Protein AF-A0A920QV99-F1 (afdb_monomer_lite)

Sequence (72 aa):
MSFLKTAVGNNTVIFTLQNGVSSRKRLVDCFGDEQVLQGVTYIDSTIVSPGVISQSGGVCKFYLENIMGPKN

Secondary structure (DSSP, 8-state):
-TTGGGG--TT--EEE-SSSSSHHHHHHHHH-STTEEEEEEEEEEEEEETTEEEEEEEEEEEEEPP------

Structure (mmCIF, N/CA/C/O backbone):
data_AF-A0A920QV99-F1
#
_entry.id   AF-A0A920QV99-F1
#
loop_
_atom_site.group_PDB
_atom_site.id
_atom_site.type_symbol
_atom_site.label_atom_id
_atom_site.label_alt_id
_atom_site.label_comp_id
_atom_site.label_asym_id
_atom_site.label_entity_id
_atom_site.label_seq_id
_atom_site.pdbx_PDB_ins_code
_atom_site.Cartn_x
_atom_site.Cartn_y
_atom_site.Cartn_z
_atom_site.occupancy
_atom_site.B_iso_or_equiv
_atom_site.auth_seq_id
_atom_site.auth_comp_id
_atom_site.auth_asym_id
_atom_site.auth_atom_id
_atom_site.pdbx_PDB_model_num
ATOM 1 N N . MET A 1 1 ? -8.934 10.503 -1.757 1.00 67.06 1 MET A N 1
ATOM 2 C CA . MET A 1 1 ? -9.454 9.379 -0.943 1.00 67.06 1 MET A CA 1
ATOM 3 C C . MET A 1 1 ? -10.919 9.028 -1.185 1.00 67.06 1 MET A C 1
ATOM 5 O O . MET A 1 1 ? -11.319 7.953 -0.766 1.00 67.06 1 MET A O 1
ATOM 9 N N . SER A 1 2 ? -11.720 9.851 -1.877 1.00 75.25 2 SER A N 1
ATOM 10 C CA . SER A 1 2 ? -13.151 9.575 -2.110 1.00 75.25 2 SER A CA 1
ATOM 11 C C . SER A 1 2 ? -13.432 8.245 -2.820 1.00 75.25 2 SER A C 1
ATOM 13 O O . SER A 1 2 ? -14.337 7.534 -2.407 1.00 75.25 2 SER A O 1
ATOM 15 N N . PHE A 1 3 ? -12.632 7.870 -3.823 1.00 86.88 3 PHE A N 1
ATOM 16 C CA . PHE A 1 3 ? -12.815 6.609 -4.552 1.00 86.88 3 PHE A CA 1
ATOM 17 C C . PHE A 1 3 ? -12.676 5.368 -3.651 1.00 86.88 3 PHE A C 1
ATOM 19 O O . PHE A 1 3 ? -13.502 4.462 -3.717 1.00 86.88 3 PHE A O 1
ATOM 26 N N . LEU A 1 4 ? -11.694 5.364 -2.739 1.00 88.94 4 LEU A N 1
ATOM 27 C CA . LEU A 1 4 ? -11.454 4.236 -1.830 1.00 88.94 4 LEU A CA 1
ATOM 28 C C . LEU A 1 4 ? -12.611 3.998 -0.854 1.00 88.94 4 LEU A C 1
ATOM 30 O O . LEU A 1 4 ? -12.849 2.855 -0.489 1.00 88.94 4 LEU A O 1
ATOM 34 N N . LYS A 1 5 ? -13.364 5.038 -0.467 1.00 88.62 5 LYS A N 1
ATOM 35 C CA . LYS A 1 5 ? -14.483 4.897 0.484 1.00 88.62 5 LYS A CA 1
ATOM 36 C C . LYS A 1 5 ? -15.557 3.916 0.010 1.00 88.62 5 LYS A C 1
ATOM 38 O O . LYS A 1 5 ? -16.210 3.306 0.839 1.00 88.62 5 LYS A O 1
ATOM 43 N N . THR A 1 6 ? -15.721 3.742 -1.301 1.00 93.19 6 THR A N 1
ATOM 44 C CA . THR A 1 6 ? -16.697 2.790 -1.860 1.00 93.19 6 THR A CA 1
ATOM 45 C C . THR A 1 6 ? -16.263 1.327 -1.732 1.00 93.19 6 THR A C 1
ATOM 47 O O . THR A 1 6 ? -17.106 0.439 -1.780 1.00 93.19 6 THR A O 1
ATOM 50 N N . ALA A 1 7 ? -14.965 1.078 -1.539 1.00 91.38 7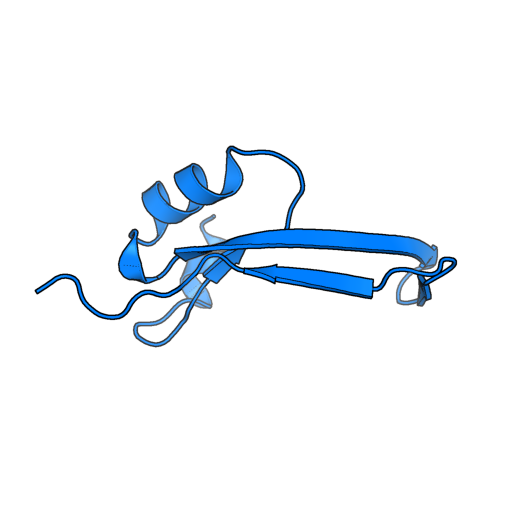 ALA A N 1
ATOM 51 C CA . ALA A 1 7 ? -14.381 -0.255 -1.406 1.00 91.38 7 ALA A CA 1
ATOM 52 C C . ALA A 1 7 ? -14.089 -0.650 0.056 1.00 91.38 7 ALA A C 1
ATOM 54 O O . ALA A 1 7 ? -13.644 -1.769 0.307 1.00 91.38 7 ALA A O 1
ATOM 55 N N . VAL A 1 8 ? -14.307 0.258 1.015 1.00 93.88 8 VAL A N 1
ATOM 56 C CA . VAL A 1 8 ? -14.015 0.045 2.440 1.00 93.88 8 VAL A CA 1
ATOM 57 C C . VAL A 1 8 ? -15.329 -0.103 3.200 1.00 93.88 8 VAL A C 1
ATOM 59 O O . VAL A 1 8 ? -16.117 0.836 3.277 1.00 93.88 8 VAL A O 1
ATOM 62 N N . GLY A 1 9 ? -15.554 -1.290 3.760 1.00 92.56 9 GLY A N 1
ATOM 63 C CA . GLY A 1 9 ? -16.667 -1.582 4.660 1.00 92.56 9 GLY A CA 1
ATOM 64 C C . GLY A 1 9 ? -16.191 -1.872 6.083 1.00 92.56 9 GLY A C 1
ATOM 65 O O . GLY A 1 9 ? -15.004 -1.783 6.396 1.00 92.56 9 GLY A O 1
ATOM 66 N N . ASN A 1 10 ? -17.121 -2.286 6.941 1.00 91.12 10 ASN A N 1
ATOM 67 C CA . ASN A 1 10 ? -16.856 -2.512 8.368 1.00 91.12 10 ASN A CA 1
ATOM 68 C C . ASN A 1 10 ? -15.825 -3.625 8.639 1.00 91.12 10 ASN A C 1
ATOM 70 O O . ASN A 1 10 ? -15.195 -3.633 9.689 1.00 91.12 10 ASN A O 1
ATOM 74 N N . ASN A 1 11 ? -15.635 -4.552 7.698 1.00 92.62 11 ASN A N 1
ATOM 75 C CA . ASN A 1 11 ? -14.702 -5.677 7.821 1.00 92.62 11 ASN A CA 1
ATOM 76 C C . ASN A 1 11 ? -13.416 -5.490 6.999 1.00 92.62 11 ASN A C 1
ATOM 78 O O . ASN A 1 11 ? -12.617 -6.418 6.884 1.00 92.62 11 ASN A O 1
ATOM 82 N N . THR A 1 12 ? -13.222 -4.322 6.389 1.00 93.94 12 THR A N 1
ATOM 83 C CA . THR A 1 12 ? -12.033 -4.035 5.587 1.00 93.94 12 THR A CA 1
ATOM 84 C C . THR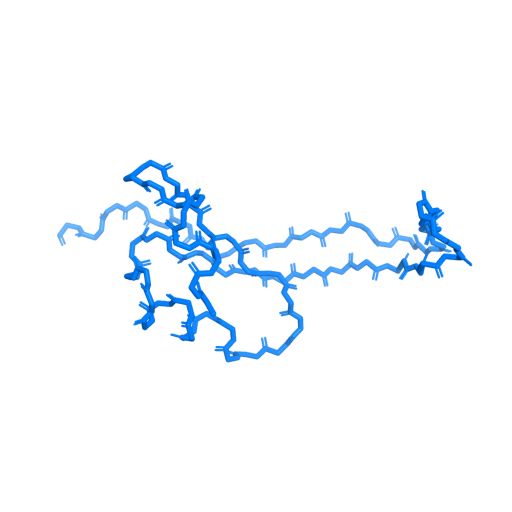 A 1 12 ? -10.887 -3.583 6.487 1.00 93.94 12 THR A C 1
ATOM 86 O O . THR A 1 12 ? -11.060 -2.693 7.315 1.00 93.94 12 THR A O 1
ATOM 89 N N . VAL A 1 13 ? -9.701 -4.153 6.270 1.00 93.31 13 VAL A N 1
ATOM 90 C CA . VAL A 1 13 ? -8.441 -3.670 6.846 1.00 93.31 13 VAL A CA 1
ATOM 91 C C . VAL A 1 13 ? -7.608 -3.039 5.735 1.00 93.31 13 VAL A C 1
ATOM 93 O O . VAL A 1 13 ? -7.457 -3.610 4.653 1.00 93.31 13 VAL A O 1
ATOM 96 N N . ILE A 1 14 ? -7.073 -1.851 5.994 1.00 93.75 14 ILE A N 1
ATOM 97 C CA . ILE A 1 14 ? -6.259 -1.076 5.064 1.00 93.75 14 ILE A CA 1
ATOM 98 C C . ILE A 1 14 ? -4.794 -1.221 5.466 1.00 93.75 14 ILE A C 1
ATOM 100 O O . ILE A 1 14 ? -4.394 -0.765 6.532 1.00 93.75 14 ILE A O 1
ATOM 104 N N . PHE A 1 15 ? -3.979 -1.789 4.578 1.00 93.62 15 PHE A N 1
ATOM 105 C CA . PHE A 1 15 ? -2.530 -1.877 4.755 1.00 93.62 15 PHE A CA 1
ATOM 106 C C . PHE A 1 15 ? -1.808 -0.855 3.881 1.00 93.62 15 PHE A C 1
ATOM 108 O O . PHE A 1 15 ? -1.995 -0.822 2.663 1.00 93.62 15 PHE A O 1
ATOM 115 N N . THR A 1 16 ? -0.932 -0.050 4.481 1.00 94.25 16 THR A N 1
ATOM 116 C CA . THR A 1 16 ? -0.023 0.832 3.737 1.00 94.25 16 THR A CA 1
ATOM 117 C C . THR A 1 16 ? 1.403 0.296 3.754 1.00 94.25 16 THR A C 1
ATOM 119 O O . THR A 1 16 ? 2.004 0.137 4.813 1.00 94.25 16 THR A O 1
ATOM 122 N N . LEU A 1 17 ? 1.952 0.086 2.556 1.00 95.25 17 LEU A N 1
ATOM 123 C CA . LEU A 1 17 ? 3.322 -0.382 2.319 1.00 95.25 17 LEU A CA 1
ATOM 124 C C . LEU A 1 17 ? 4.171 0.631 1.536 1.00 95.25 17 LEU A C 1
ATOM 126 O O . LEU A 1 17 ? 5.318 0.339 1.202 1.00 95.25 17 LEU A O 1
ATOM 130 N N . GLN A 1 18 ? 3.609 1.799 1.197 1.00 93.31 18 GLN A N 1
ATOM 131 C CA . GLN A 1 18 ? 4.355 2.815 0.457 1.00 93.31 18 GLN A CA 1
ATOM 132 C C . GLN A 1 18 ? 5.515 3.349 1.295 1.00 93.31 18 GLN A C 1
ATOM 134 O O . GLN A 1 18 ? 5.381 3.553 2.502 1.00 93.31 18 GLN A O 1
ATOM 139 N N . ASN A 1 19 ? 6.624 3.649 0.621 1.00 91.62 19 ASN A N 1
ATOM 140 C CA . ASN A 1 19 ? 7.751 4.335 1.236 1.00 91.62 19 ASN A CA 1
ATOM 141 C C . ASN A 1 19 ? 7.321 5.684 1.838 1.00 91.62 19 ASN A C 1
ATOM 143 O O . ASN A 1 19 ? 6.465 6.388 1.296 1.00 91.62 19 ASN A O 1
ATOM 147 N N . GLY A 1 20 ? 7.972 6.059 2.940 1.00 91.62 20 GLY A N 1
ATOM 148 C CA . GLY A 1 20 ? 7.670 7.268 3.705 1.00 91.62 20 GLY A CA 1
ATOM 149 C C . GLY A 1 20 ? 6.856 6.996 4.975 1.00 91.62 20 GLY A C 1
ATOM 150 O O 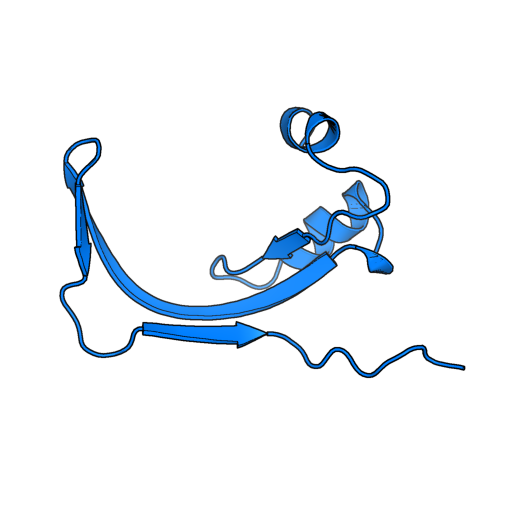. GLY A 1 20 ? 6.414 5.884 5.238 1.00 91.62 20 GLY A O 1
ATOM 151 N N . VAL A 1 21 ? 6.680 8.036 5.795 1.00 90.56 21 VAL A N 1
ATOM 152 C CA . VAL A 1 21 ? 6.115 7.912 7.158 1.00 90.56 21 VAL A CA 1
ATOM 153 C C . VAL A 1 21 ? 4.705 8.492 7.309 1.00 90.56 21 VAL A C 1
ATOM 155 O O . VAL A 1 21 ? 4.061 8.303 8.334 1.00 90.56 21 VAL A O 1
ATOM 158 N N . SER A 1 22 ? 4.199 9.208 6.301 1.00 94.38 22 SER A N 1
ATOM 159 C CA . SER A 1 22 ? 2.957 9.990 6.413 1.00 94.38 22 SER A CA 1
ATOM 160 C C . SER A 1 22 ? 1.690 9.252 5.972 1.00 94.38 22 SER A C 1
ATOM 162 O O . SER A 1 22 ? 0.587 9.696 6.302 1.00 94.38 22 SER A O 1
ATOM 164 N N . SER A 1 23 ? 1.817 8.138 5.242 1.00 94.44 23 SER A N 1
ATOM 165 C CA . SER A 1 23 ? 0.674 7.422 4.658 1.00 94.44 23 SER A CA 1
ATOM 166 C C . SER A 1 23 ? -0.305 6.920 5.712 1.00 94.44 23 SER A C 1
ATOM 168 O O . SER A 1 23 ? -1.508 7.118 5.550 1.00 94.44 23 SER A O 1
ATOM 170 N N . ARG A 1 24 ? 0.194 6.362 6.827 1.00 94.44 24 ARG A N 1
ATOM 171 C CA . ARG A 1 24 ? -0.665 5.889 7.921 1.00 94.44 24 ARG A CA 1
ATOM 172 C C . ARG A 1 24 ? -1.542 7.012 8.453 1.00 94.44 24 ARG A C 1
ATOM 174 O O . ARG A 1 24 ? -2.758 6.878 8.435 1.00 94.44 24 ARG A O 1
ATOM 181 N N . LYS A 1 25 ? -0.940 8.137 8.859 1.00 95.06 25 LYS A N 1
ATOM 182 C CA . LYS A 1 25 ? -1.689 9.272 9.413 1.00 95.06 25 LYS A CA 1
ATOM 183 C C . LYS A 1 25 ? -2.808 9.724 8.470 1.00 95.06 25 LYS A C 1
ATOM 185 O O . LYS A 1 25 ? -3.938 9.897 8.905 1.00 95.06 25 LYS A O 1
ATOM 190 N N . ARG A 1 26 ? -2.514 9.857 7.173 1.00 94.81 26 ARG A N 1
ATOM 191 C CA . ARG A 1 26 ? -3.510 10.266 6.168 1.00 94.81 26 ARG A CA 1
ATOM 192 C C . ARG A 1 26 ? -4.670 9.277 6.034 1.00 94.81 26 ARG A C 1
ATOM 194 O O . ARG A 1 26 ? -5.792 9.702 5.771 1.00 94.81 26 ARG A O 1
ATOM 201 N N . LEU A 1 27 ? -4.400 7.979 6.167 1.00 94.75 27 LEU A N 1
ATOM 202 C CA . LEU A 1 27 ? -5.422 6.934 6.117 1.00 94.75 27 LEU A CA 1
ATOM 203 C C . LEU A 1 27 ? -6.254 6.905 7.403 1.00 94.75 27 LEU A C 1
ATOM 205 O O . LEU A 1 27 ? -7.476 6.876 7.310 1.00 94.75 27 LEU A O 1
ATOM 209 N N . VAL A 1 28 ? -5.622 7.008 8.574 1.00 95.00 28 VAL A N 1
ATOM 210 C CA . VAL A 1 28 ? -6.311 7.096 9.875 1.00 95.00 28 VAL A CA 1
ATOM 211 C C . VAL A 1 28 ? -7.260 8.293 9.911 1.00 95.00 28 VAL A C 1
ATOM 213 O O . VAL A 1 28 ? -8.427 8.131 10.256 1.00 95.00 28 VAL A O 1
ATOM 216 N N . ASP A 1 29 ? -6.809 9.464 9.445 1.00 95.00 29 ASP A N 1
ATOM 217 C CA . ASP A 1 29 ? -7.637 10.675 9.357 1.00 95.00 29 ASP A CA 1
ATOM 218 C C . ASP A 1 29 ? -8.883 10.477 8.445 1.00 95.00 29 ASP A C 1
ATOM 220 O O . ASP A 1 29 ? -9.848 11.233 8.541 1.00 95.00 29 ASP A O 1
ATOM 224 N N . CYS A 1 30 ? -8.887 9.469 7.556 1.00 93.94 30 CYS A N 1
ATOM 225 C CA . CYS A 1 30 ? -9.992 9.178 6.632 1.00 93.94 30 CYS A CA 1
ATOM 226 C C . CYS A 1 30 ? -10.880 7.988 7.035 1.00 93.94 30 CYS A C 1
ATOM 228 O O . CYS A 1 30 ? -12.058 7.990 6.667 1.00 93.94 30 CYS A O 1
ATOM 230 N N . PHE A 1 31 ? -10.314 6.970 7.691 1.00 93.69 31 PHE A N 1
A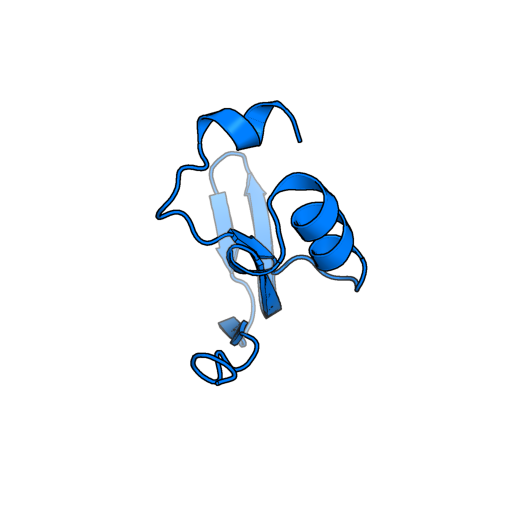TOM 231 C CA . PHE A 1 31 ? -10.930 5.647 7.886 1.00 93.69 31 PHE A CA 1
ATOM 232 C C . PHE A 1 31 ? -10.943 5.175 9.351 1.00 93.69 31 PHE A C 1
ATOM 234 O O . PHE A 1 31 ? -11.555 4.158 9.651 1.00 93.69 31 PHE A O 1
ATOM 241 N N . GLY A 1 32 ? -10.320 5.920 10.268 1.00 92.75 32 GLY A N 1
ATOM 242 C CA . GLY A 1 32 ? -10.169 5.522 11.668 1.00 92.75 32 GLY A CA 1
ATOM 243 C C . GLY A 1 32 ? -8.931 4.655 11.907 1.00 92.75 32 GLY A C 1
ATOM 244 O O . GLY A 1 32 ? -8.406 4.023 10.993 1.00 92.75 32 GLY A O 1
ATOM 245 N N . ASP A 1 33 ? -8.436 4.665 13.144 1.00 92.25 33 ASP A N 1
ATOM 246 C CA . ASP A 1 33 ? -7.178 3.995 13.506 1.00 92.25 33 ASP A CA 1
ATOM 247 C C . ASP A 1 33 ? -7.306 2.468 13.486 1.00 92.25 33 ASP A C 1
ATOM 249 O O . ASP A 1 33 ? -6.425 1.770 12.998 1.00 92.25 33 ASP A O 1
ATOM 253 N N . GLU A 1 34 ? -8.456 1.945 13.914 1.00 89.94 34 GLU A N 1
ATOM 254 C CA . GLU A 1 34 ? -8.681 0.501 14.056 1.00 89.94 34 GLU A CA 1
ATOM 255 C C . GLU A 1 34 ? -8.671 -0.267 12.726 1.00 89.94 34 GLU A C 1
ATOM 257 O O . GLU A 1 34 ? -8.404 -1.466 12.701 1.00 89.94 34 GLU A O 1
ATOM 262 N N . GLN A 1 35 ? -8.939 0.416 11.608 1.00 91.31 35 GLN A N 1
ATOM 263 C CA . GLN A 1 35 ? -8.951 -0.198 10.279 1.00 91.31 35 GLN A CA 1
ATOM 264 C C . GLN A 1 35 ? -7.613 -0.078 9.543 1.00 91.31 35 GLN A C 1
ATOM 266 O O . GLN A 1 35 ? -7.488 -0.616 8.443 1.00 91.31 35 GLN A O 1
ATOM 271 N N . VAL A 1 36 ? -6.625 0.643 10.083 1.00 93.56 36 VAL A N 1
ATOM 272 C CA . VAL A 1 36 ? -5.408 1.003 9.346 1.00 93.56 36 VAL A CA 1
ATOM 273 C C . VAL A 1 36 ? -4.182 0.369 9.983 1.00 93.56 36 VAL A C 1
ATOM 275 O O . VAL A 1 36 ? -3.800 0.699 11.102 1.00 93.56 36 VAL A O 1
ATOM 278 N N . LEU A 1 37 ? -3.507 -0.469 9.200 1.00 93.50 37 LEU A N 1
ATOM 279 C CA . LEU A 1 37 ? -2.236 -1.077 9.554 1.00 93.50 37 LEU A CA 1
ATOM 280 C C . LEU A 1 37 ? -1.098 -0.548 8.670 1.00 93.50 37 LEU A C 1
ATOM 282 O O . LEU A 1 37 ? -1.261 -0.302 7.468 1.00 93.50 37 LEU A O 1
ATOM 286 N N . GLN A 1 38 ? 0.082 -0.376 9.261 1.00 94.19 38 GLN A N 1
ATOM 287 C CA . GLN A 1 38 ? 1.290 0.046 8.549 1.00 94.19 38 GLN A CA 1
ATOM 288 C C . GLN A 1 38 ? 2.321 -1.077 8.453 1.00 94.19 38 GLN A C 1
ATOM 290 O O . GLN A 1 38 ? 2.481 -1.887 9.363 1.00 94.19 38 GLN A O 1
ATOM 295 N N . GLY A 1 39 ? 3.066 -1.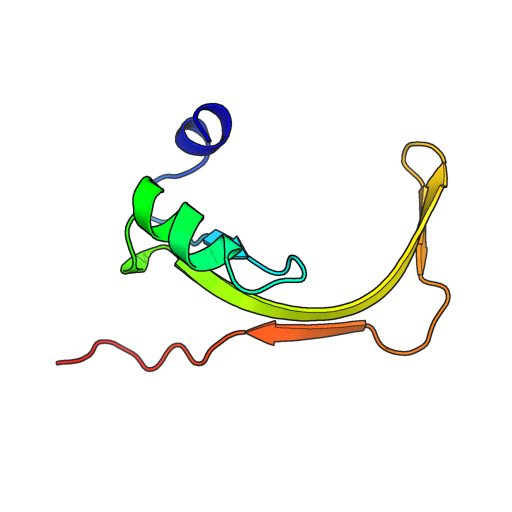085 7.351 1.00 93.38 39 GLY A N 1
ATOM 296 C CA . GLY A 1 39 ? 4.233 -1.931 7.188 1.00 93.38 39 GLY A CA 1
ATOM 297 C C . GLY A 1 39 ? 5.318 -1.297 6.329 1.00 93.38 39 GLY A C 1
ATOM 298 O O . GLY A 1 39 ? 5.186 -0.176 5.838 1.00 93.38 39 GLY A O 1
ATOM 299 N N . VAL A 1 40 ? 6.394 -2.051 6.141 1.00 93.44 40 VAL A N 1
ATOM 300 C CA . VAL A 1 40 ? 7.507 -1.725 5.246 1.00 93.44 40 VAL A CA 1
ATOM 301 C C . VAL A 1 40 ? 7.721 -2.868 4.265 1.00 93.44 40 VAL A C 1
ATOM 303 O O . VAL A 1 40 ? 7.525 -4.033 4.613 1.00 93.44 40 VAL A O 1
ATOM 306 N N . THR A 1 41 ? 8.123 -2.543 3.038 1.00 93.44 41 THR A N 1
ATOM 307 C CA . THR A 1 41 ? 8.396 -3.535 1.989 1.00 93.44 41 THR A CA 1
ATOM 308 C C . THR A 1 41 ? 9.821 -3.398 1.490 1.00 93.44 41 THR A C 1
ATOM 310 O O . THR A 1 41 ? 10.307 -2.296 1.256 1.00 93.44 41 THR A O 1
ATOM 313 N N . TYR A 1 42 ? 10.463 -4.541 1.297 1.00 92.81 42 TYR A N 1
ATOM 314 C CA . TYR A 1 42 ? 11.749 -4.684 0.640 1.00 92.81 42 TYR A CA 1
ATOM 315 C C . TYR A 1 42 ? 11.513 -5.511 -0.619 1.00 92.81 42 TYR A C 1
ATOM 317 O O . TYR A 1 42 ? 11.257 -6.717 -0.538 1.00 92.81 42 TYR A O 1
ATOM 325 N N . ILE A 1 43 ? 11.530 -4.839 -1.767 1.00 93.12 43 ILE A N 1
ATOM 326 C CA . ILE A 1 43 ? 11.325 -5.451 -3.075 1.00 93.12 43 ILE A CA 1
ATOM 32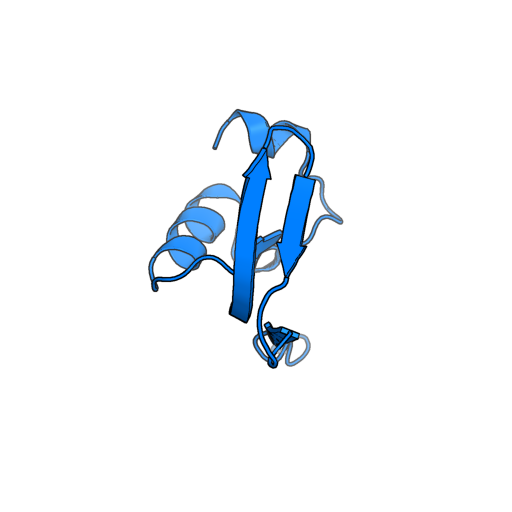7 C C . ILE A 1 43 ? 12.110 -4.692 -4.140 1.00 93.12 43 ILE A C 1
ATOM 329 O O . ILE A 1 43 ? 12.090 -3.464 -4.165 1.00 93.12 43 ILE A O 1
ATOM 333 N N . ASP A 1 44 ? 12.736 -5.440 -5.043 1.00 93.50 44 ASP A N 1
ATOM 334 C CA . ASP A 1 44 ? 13.313 -4.908 -6.274 1.00 93.50 44 ASP A CA 1
ATOM 335 C C . ASP A 1 44 ? 12.413 -5.297 -7.444 1.00 93.50 44 ASP A C 1
ATOM 337 O O . ASP A 1 44 ? 12.423 -6.438 -7.919 1.00 93.50 44 ASP A O 1
ATOM 341 N N . SER A 1 45 ? 11.571 -4.367 -7.888 1.00 93.50 45 SER A N 1
ATOM 342 C CA . SER A 1 45 ? 10.651 -4.596 -9.002 1.00 93.50 45 SER A CA 1
ATOM 343 C C . SER A 1 45 ? 10.427 -3.344 -9.833 1.00 93.50 45 SER A C 1
ATOM 345 O O . SER A 1 45 ? 10.370 -2.235 -9.305 1.00 93.50 45 SER A O 1
ATOM 347 N N . THR A 1 46 ? 10.240 -3.548 -11.134 1.00 94.69 46 THR A N 1
ATOM 348 C CA . THR A 1 46 ? 10.039 -2.480 -12.115 1.00 94.69 46 THR A CA 1
ATOM 349 C C . THR A 1 46 ? 8.874 -2.824 -13.034 1.00 94.69 46 THR A C 1
ATOM 351 O O . THR A 1 46 ? 8.719 -3.969 -13.461 1.00 94.69 46 THR A O 1
ATOM 354 N N . ILE A 1 47 ? 8.064 -1.821 -13.377 1.00 96.50 47 ILE A N 1
ATOM 355 C CA . ILE A 1 47 ? 7.078 -1.931 -14.457 1.00 96.50 47 ILE A CA 1
ATOM 356 C C . ILE A 1 47 ? 7.839 -1.869 -15.784 1.00 96.50 47 ILE A C 1
ATOM 358 O O . ILE A 1 47 ? 8.432 -0.841 -16.101 1.00 96.50 47 ILE A O 1
ATOM 362 N N . VAL A 1 48 ? 7.836 -2.957 -16.553 1.00 97.94 48 VAL A N 1
ATOM 363 C CA . VAL A 1 48 ? 8.556 -3.029 -17.839 1.00 97.94 48 VAL A CA 1
ATOM 364 C C . VAL A 1 48 ? 7.689 -2.491 -18.977 1.00 97.94 48 VAL A C 1
ATOM 366 O O . VAL A 1 48 ? 8.176 -1.802 -19.867 1.00 97.94 48 VAL A O 1
ATOM 369 N N . SER A 1 49 ? 6.393 -2.805 -18.948 1.00 98.12 49 SER A N 1
ATOM 370 C CA . SER A 1 49 ? 5.386 -2.340 -19.908 1.00 98.12 49 SER A CA 1
ATOM 371 C C . SER A 1 49 ? 3.979 -2.486 -19.300 1.00 98.12 49 SER A C 1
ATOM 373 O O . SER A 1 49 ? 3.852 -3.074 -18.219 1.00 98.12 49 SER A O 1
ATOM 375 N N . PRO A 1 50 ? 2.908 -1.948 -19.919 1.00 98.31 50 PRO A N 1
ATOM 376 C CA . PRO A 1 50 ? 1.548 -2.113 -19.408 1.00 98.31 50 PRO A CA 1
ATOM 377 C C . PRO A 1 50 ? 1.197 -3.587 -19.169 1.00 98.31 50 PRO A C 1
ATOM 379 O O . PRO A 1 50 ? 1.239 -4.402 -20.084 1.00 98.31 50 PRO A O 1
ATOM 382 N N . GLY A 1 51 ? 0.862 -3.924 -17.922 1.00 97.50 51 GLY A N 1
ATOM 383 C CA . GLY A 1 51 ? 0.535 -5.296 -17.521 1.00 97.50 51 GLY A CA 1
ATOM 384 C C . GLY A 1 51 ? 1.736 -6.218 -17.266 1.00 97.50 51 GLY A C 1
ATOM 385 O O . GLY A 1 51 ? 1.517 -7.384 -16.955 1.00 97.50 51 GLY A O 1
ATOM 386 N N . VAL A 1 52 ? 2.982 -5.729 -17.347 1.00 97.81 52 VAL A N 1
ATOM 387 C CA . VAL A 1 52 ? 4.198 -6.539 -17.136 1.00 97.81 52 VAL A CA 1
ATOM 388 C C . VAL A 1 52 ? 5.084 -5.939 -16.041 1.00 97.81 52 VAL A C 1
ATOM 390 O O . VAL A 1 52 ? 5.624 -4.839 -16.188 1.00 97.81 52 VAL A O 1
ATOM 393 N N . ILE A 1 53 ? 5.284 -6.700 -14.962 1.00 95.88 53 ILE A N 1
ATOM 394 C CA . ILE A 1 53 ? 6.186 -6.376 -13.848 1.00 95.88 53 ILE A CA 1
ATOM 395 C C . ILE A 1 53 ? 7.368 -7.346 -13.871 1.00 95.88 53 ILE A C 1
ATOM 397 O O . ILE A 1 53 ? 7.166 -8.555 -13.949 1.00 95.88 53 ILE A O 1
ATOM 401 N N . SER A 1 54 ? 8.591 -6.827 -13.770 1.00 94.94 54 SER A N 1
ATOM 402 C CA . SER A 1 54 ? 9.796 -7.632 -13.555 1.00 94.94 54 SER A CA 1
ATOM 403 C C . SER A 1 54 ? 10.247 -7.494 -12.112 1.00 94.94 54 SER A C 1
ATOM 405 O O . SER A 1 54 ? 10.540 -6.382 -11.673 1.00 94.94 54 SER A O 1
ATOM 407 N N . GLN A 1 55 ? 10.344 -8.614 -11.400 1.00 93.50 55 GLN A N 1
ATOM 408 C CA . GLN A 1 55 ? 11.057 -8.691 -10.130 1.00 93.50 55 GLN A CA 1
ATOM 409 C C . GLN A 1 55 ? 12.495 -9.119 -10.419 1.00 93.50 55 GLN A C 1
ATOM 411 O O . GLN A 1 55 ? 12.762 -10.272 -10.748 1.00 93.50 55 GLN A O 1
ATOM 416 N N . SER A 1 56 ? 13.410 -8.161 -10.340 1.00 83.19 56 SER A N 1
ATOM 417 C CA . SER A 1 56 ? 14.763 -8.299 -10.889 1.00 83.19 56 SER A CA 1
ATOM 418 C C . SER A 1 56 ? 15.822 -8.631 -9.829 1.00 83.19 56 SER A C 1
ATOM 420 O O . SER A 1 56 ? 16.973 -8.872 -10.182 1.00 83.19 56 SER A O 1
ATOM 422 N N . GLY A 1 57 ? 15.457 -8.611 -8.541 1.00 74.88 57 GLY A N 1
ATOM 423 C CA . GLY A 1 57 ? 16.381 -8.735 -7.408 1.00 74.88 57 GLY A CA 1
ATOM 424 C C . GLY A 1 57 ? 15.927 -9.706 -6.311 1.00 74.88 57 GLY A C 1
ATOM 425 O O . GLY A 1 57 ? 14.880 -10.349 -6.401 1.00 74.88 57 GLY A O 1
ATOM 426 N N . GLY A 1 58 ? 16.766 -9.836 -5.275 1.00 75.75 58 GLY A N 1
ATOM 427 C CA . GLY A 1 58 ? 16.753 -10.966 -4.337 1.00 75.75 58 GLY A CA 1
ATOM 428 C C . GLY A 1 58 ? 15.763 -10.902 -3.166 1.00 75.75 58 GLY A C 1
ATOM 429 O O . GLY A 1 58 ? 15.304 -11.953 -2.722 1.00 75.75 58 GLY A O 1
ATOM 430 N N . VAL A 1 59 ? 15.419 -9.722 -2.635 1.00 80.19 59 VAL A N 1
ATOM 431 C CA . VAL A 1 59 ? 14.490 -9.620 -1.490 1.00 80.19 59 VAL A CA 1
ATOM 432 C C . VAL A 1 59 ? 13.071 -9.366 -1.989 1.00 80.19 59 VAL A C 1
ATOM 434 O O . VAL A 1 59 ? 12.836 -8.466 -2.784 1.00 80.19 59 VAL A O 1
ATOM 437 N N . CYS A 1 60 ? 12.127 -10.157 -1.488 1.00 90.00 60 CYS A N 1
ATOM 438 C CA . CYS A 1 60 ? 10.691 -9.954 -1.647 1.00 90.00 60 CYS A CA 1
ATOM 439 C C . CYS A 1 60 ? 10.035 -10.213 -0.290 1.00 90.00 60 CYS A C 1
ATOM 441 O O . CYS A 1 60 ? 9.614 -11.330 0.017 1.00 90.00 60 CYS A O 1
ATOM 443 N N . LYS A 1 61 ? 10.054 -9.199 0.577 1.00 91.88 61 LYS A N 1
ATOM 444 C CA . LYS A 1 61 ? 9.551 -9.295 1.952 1.00 91.88 61 LYS A CA 1
ATOM 445 C C . LYS A 1 61 ? 8.762 -8.051 2.315 1.00 91.88 61 LYS A C 1
ATOM 447 O O . LYS A 1 61 ? 9.154 -6.942 1.962 1.00 91.88 61 LYS A O 1
ATOM 452 N N . PHE A 1 62 ? 7.712 -8.236 3.098 1.00 92.12 62 PHE A N 1
ATOM 453 C CA . PHE A 1 62 ? 7.045 -7.148 3.793 1.00 92.12 62 PHE A CA 1
ATOM 454 C C . PHE A 1 62 ? 6.967 -7.471 5.283 1.00 92.12 62 PHE A C 1
ATOM 456 O O . PHE A 1 62 ? 6.880 -8.634 5.678 1.00 92.12 62 PHE A O 1
ATOM 463 N N . TYR A 1 63 ? 7.019 -6.427 6.099 1.00 91.50 63 TYR A N 1
ATOM 464 C CA . TYR A 1 63 ? 6.860 -6.503 7.543 1.00 91.50 63 TYR A CA 1
ATOM 465 C C . TYR A 1 63 ? 5.701 -5.603 7.919 1.00 91.50 63 TYR A C 1
ATOM 467 O O . TYR A 1 63 ? 5.672 -4.442 7.519 1.00 91.50 63 TYR A O 1
ATOM 475 N N . LEU A 1 64 ? 4.753 -6.147 8.663 1.00 89.19 64 LEU A N 1
ATOM 476 C CA . LEU A 1 64 ? 3.629 -5.399 9.200 1.00 89.19 64 LEU A CA 1
ATOM 477 C C . LEU A 1 64 ? 3.917 -5.062 10.654 1.00 89.19 64 LEU A C 1
ATOM 479 O O . LEU A 1 64 ? 4.670 -5.763 11.333 1.00 89.19 64 LEU A O 1
ATOM 483 N N . GLU A 1 65 ? 3.315 -3.985 11.129 1.00 83.12 65 GLU A N 1
ATOM 484 C CA . GLU A 1 65 ? 3.295 -3.721 12.552 1.00 83.12 65 GLU A CA 1
ATOM 485 C C . GLU A 1 65 ? 2.628 -4.858 13.328 1.00 83.12 65 GLU A C 1
ATOM 487 O O . GLU A 1 65 ? 1.761 -5.575 12.820 1.00 83.12 65 GLU A O 1
ATOM 492 N N . ASN A 1 66 ? 3.052 -5.021 14.579 1.00 69.38 66 ASN A N 1
ATOM 493 C CA . ASN A 1 66 ? 2.497 -6.051 15.432 1.00 69.38 66 ASN A CA 1
ATOM 494 C C . ASN A 1 66 ? 1.060 -5.677 15.801 1.00 69.38 66 ASN A C 1
ATOM 496 O O . ASN A 1 66 ? 0.830 -4.666 16.467 1.00 69.38 66 ASN A O 1
ATOM 500 N N . ILE A 1 67 ? 0.106 -6.518 15.414 1.00 62.97 67 ILE A N 1
ATOM 501 C CA . ILE A 1 67 ? -1.274 -6.425 15.880 1.00 62.97 67 ILE A CA 1
ATOM 502 C C . ILE A 1 67 ? -1.290 -7.050 17.279 1.00 62.97 67 ILE A C 1
ATOM 504 O O . ILE A 1 67 ? -1.718 -8.188 17.464 1.00 62.97 67 ILE A O 1
ATOM 508 N N . MET A 1 68 ? -0.732 -6.359 18.280 1.00 48.47 68 MET A N 1
ATOM 509 C CA . MET A 1 68 ? -1.049 -6.743 19.653 1.00 48.47 68 MET A CA 1
ATOM 510 C C . MET A 1 68 ? -2.558 -6.562 19.794 1.00 48.47 68 MET A C 1
ATOM 512 O O . MET A 1 68 ? -3.067 -5.477 19.515 1.00 48.47 68 MET A O 1
ATOM 516 N N . GLY A 1 69 ? -3.248 -7.660 20.120 1.00 48.09 69 GLY A N 1
ATOM 517 C CA . GLY A 1 69 ? -4.699 -7.717 20.280 1.00 48.09 69 GLY A CA 1
ATOM 518 C C . GLY A 1 69 ? -5.236 -6.654 21.247 1.00 48.09 69 GLY A C 1
ATOM 519 O O . GLY A 1 69 ? -4.449 -5.917 21.843 1.00 48.09 69 GLY A O 1
ATOM 520 N N . PRO A 1 70 ? -6.569 -6.560 21.392 1.00 44.03 70 PRO A N 1
ATOM 521 C CA . PRO A 1 70 ? -7.249 -5.413 21.990 1.00 44.03 70 PRO A CA 1
ATOM 522 C C . PRO A 1 70 ? -6.536 -4.921 23.251 1.00 44.03 70 PRO A C 1
ATOM 524 O O . PRO A 1 70 ? -6.259 -5.695 24.169 1.00 44.03 70 PRO A O 1
ATOM 527 N N . LYS A 1 71 ? -6.219 -3.622 23.279 1.00 43.66 71 LYS A N 1
ATOM 528 C CA . LYS A 1 71 ? -5.846 -2.956 24.524 1.00 43.66 71 LYS A CA 1
ATOM 529 C C . LYS A 1 71 ? -7.104 -2.954 25.392 1.00 43.66 71 LYS A C 1
ATOM 531 O O . LYS A 1 71 ? -8.033 -2.211 25.088 1.00 43.66 71 LYS A O 1
ATOM 536 N N . ASN A 1 72 ? -7.141 -3.860 26.372 1.00 39.44 72 ASN A N 1
ATOM 537 C CA . ASN A 1 72 ? -8.139 -3.867 27.445 1.00 39.44 72 ASN A CA 1
ATOM 538 C C . ASN A 1 72 ? -8.228 -2.496 28.120 1.00 39.44 72 ASN A C 1
ATOM 540 O O . ASN A 1 72 ? -7.157 -1.862 28.285 1.00 39.44 72 ASN A O 1
#

pLDDT: mean 87.67, std 13.64, range [39.44, 98.31]

Foldseek 3Di:
DVVCVVVDDPPAAAEDADPDDCPQVVVCVPPNNVRYWYKYFDFQWDDPDVPDIDRPDDDGDMDIDDCPDDPD

Radius of gyration: 15.05 Å; chains: 1; bounding box: 34×22×47 Å